Protein AF-A0A512LBM8-F1 (afdb_monomer)

Mean predicted aligned error: 13.2 Å

Secondary structure (DSSP, 8-state):
-------S-S-GGGS---TT----HHHHHHHHHH-HHHHHHTSTTHHHHHHHHIIIIITTT-S---HHHHHHHHHHHHHHHHHHH-TTSS-S-HHHHHHHHTSTTT-S------S-----

Sequence (120 aa):
MLRYQLVDALPAELQTSPPGMSLDYATLDTLRRRHPAWRLLMADSAPLIASFLHRVFIAPNVRMMAQADLAEALEDELFGLRERLGSKAFPKPALDYLNDWAANDKGWLRKFYRQGSDSI

Radius of gyration: 20.45 Å; Cα contacts (8 Å, |Δi|>4): 56; chains: 1; bounding box: 40×30×67 Å

pLDDT: mean 71.7, std 16.51, range [27.94, 93.12]

InterPro domains:
  IPR021804 Protein of unknown function DUF3375 [PF11855] (31-118)

Foldseek 3Di:
DDDDDDDPDDPCVVVDDDPDDDPDPVVVVVCCQPPLVNVLVVDPCNVLLVVLCCVPCVVVVHDDDDPVVSQVSSQVVVVVCCVVVHVPPPVDRSVVVVVVCCDPSNPNDPDDDDPDDPPD

Organism: NCBI:txid171865

Structure (mmCIF, N/CA/C/O backbone):
data_AF-A0A512LBM8-F1
#
_entry.id   AF-A0A512LBM8-F1
#
loop_
_atom_site.group_PDB
_atom_site.id
_atom_site.type_symbol
_atom_site.label_atom_id
_atom_site.label_alt_id
_atom_site.label_comp_id
_atom_site.label_asym_id
_atom_site.label_entity_id
_atom_site.label_seq_id
_atom_site.pdbx_PDB_ins_code
_atom_site.Cartn_x
_atom_site.Cartn_y
_atom_site.Cartn_z
_atom_site.occupancy
_atom_site.B_iso_or_equiv
_atom_site.auth_seq_id
_atom_site.auth_comp_id
_atom_site.auth_asym_id
_atom_site.auth_atom_id
_atom_site.pdbx_PDB_model_num
ATOM 1 N N . MET A 1 1 ? -14.485 -9.107 -39.525 1.00 40.66 1 MET A N 1
ATOM 2 C CA . MET A 1 1 ? -13.191 -9.714 -39.141 1.00 40.66 1 MET A CA 1
ATOM 3 C C . MET A 1 1 ? -12.266 -8.568 -38.757 1.00 40.66 1 MET A C 1
ATOM 5 O O . MET A 1 1 ? -11.936 -7.771 -39.623 1.00 40.66 1 MET A O 1
ATOM 9 N N . LEU A 1 2 ? -11.984 -8.381 -37.466 1.00 27.94 2 LEU A N 1
ATOM 10 C CA . LEU A 1 2 ? -11.219 -7.225 -36.982 1.00 27.94 2 LEU A CA 1
ATOM 11 C C . LEU A 1 2 ? -9.719 -7.461 -37.217 1.00 27.94 2 LEU A C 1
ATOM 13 O O . LEU A 1 2 ? -9.195 -8.497 -36.814 1.00 27.94 2 LEU A O 1
ATOM 17 N N . ARG A 1 3 ? -9.042 -6.516 -37.883 1.00 34.31 3 ARG A N 1
ATOM 18 C CA . ARG A 1 3 ? -7.575 -6.446 -37.979 1.00 34.31 3 ARG A CA 1
ATOM 19 C C . ARG A 1 3 ? -7.109 -5.208 -37.220 1.00 34.31 3 ARG A C 1
ATOM 21 O O . ARG A 1 3 ? -7.643 -4.127 -37.442 1.00 34.31 3 ARG A O 1
ATOM 28 N N . TYR A 1 4 ? -6.126 -5.383 -36.343 1.00 35.16 4 TYR A N 1
ATOM 29 C CA . TYR A 1 4 ? -5.445 -4.292 -35.653 1.00 35.16 4 TYR A CA 1
ATOM 30 C C . TYR A 1 4 ? -4.262 -3.846 -36.516 1.00 35.16 4 TYR A C 1
ATOM 32 O O . TYR A 1 4 ? -3.398 -4.661 -36.831 1.00 35.16 4 TYR A O 1
ATOM 40 N N . GLN A 1 5 ? -4.240 -2.576 -36.917 1.00 44.31 5 GLN A N 1
ATOM 41 C CA . GLN A 1 5 ? -3.096 -1.953 -37.578 1.00 44.31 5 GLN A CA 1
ATOM 42 C C . GLN A 1 5 ? -2.493 -0.946 -36.599 1.00 44.31 5 GLN A C 1
ATOM 44 O O . GLN A 1 5 ? -3.205 -0.086 -36.081 1.00 44.31 5 GLN A O 1
ATOM 49 N N . LEU A 1 6 ? -1.200 -1.100 -36.306 1.00 43.53 6 LEU A N 1
ATOM 50 C CA . LEU A 1 6 ? -0.435 -0.111 -35.556 1.00 43.53 6 LEU A CA 1
ATOM 51 C C . LEU A 1 6 ? -0.446 1.180 -36.387 1.00 43.53 6 LEU A C 1
ATOM 53 O O . LEU A 1 6 ? 0.015 1.172 -37.525 1.00 43.53 6 LEU A O 1
ATO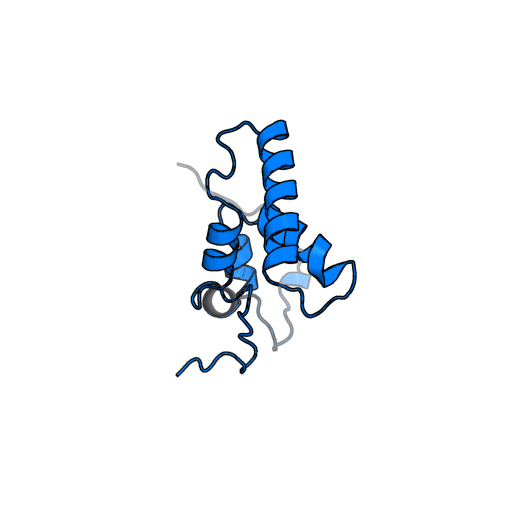M 57 N N . VAL A 1 7 ? -1.048 2.246 -35.866 1.00 45.91 7 VAL A N 1
ATOM 58 C CA . VAL A 1 7 ? -1.070 3.545 -36.547 1.00 45.91 7 VAL A CA 1
ATOM 59 C C . VAL A 1 7 ? 0.315 4.163 -36.374 1.00 45.91 7 VAL A C 1
ATOM 61 O O . VAL A 1 7 ? 0.809 4.206 -35.248 1.00 45.91 7 VAL A O 1
ATOM 64 N N . ASP A 1 8 ? 0.939 4.565 -37.481 1.00 53.72 8 ASP A N 1
ATOM 65 C CA . ASP A 1 8 ? 2.313 5.069 -37.619 1.00 53.72 8 ASP A CA 1
ATOM 66 C C . ASP A 1 8 ? 2.664 6.216 -36.651 1.00 53.72 8 ASP A C 1
ATOM 68 O O . ASP A 1 8 ? 2.694 7.390 -37.013 1.00 53.72 8 ASP A O 1
ATOM 72 N N . ALA A 1 9 ? 2.942 5.874 -35.396 1.00 51.97 9 ALA A N 1
ATOM 73 C CA . ALA A 1 9 ? 3.346 6.810 -34.352 1.00 51.97 9 ALA A CA 1
ATOM 74 C C . ALA A 1 9 ? 4.561 6.306 -33.560 1.00 51.97 9 ALA A C 1
ATOM 76 O O . ALA A 1 9 ? 4.753 6.695 -32.409 1.00 51.97 9 ALA A O 1
ATOM 77 N N . LEU A 1 10 ? 5.396 5.448 -34.158 1.00 45.50 10 LEU A N 1
ATOM 78 C CA . LEU A 1 10 ? 6.758 5.258 -33.666 1.00 45.50 10 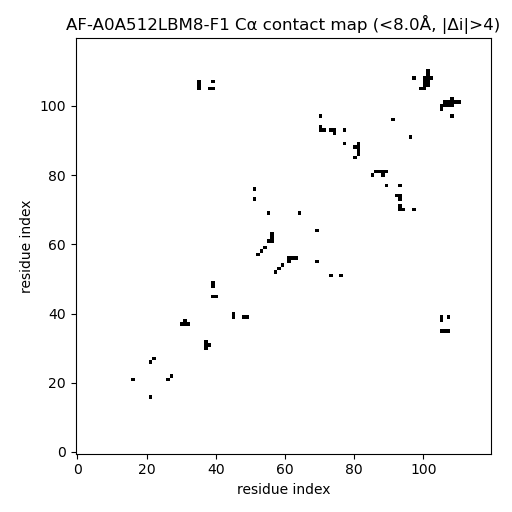LEU A CA 1
ATOM 79 C C . LEU A 1 10 ? 7.739 5.937 -34.630 1.00 45.50 10 LEU A C 1
ATOM 81 O O . LEU A 1 10 ? 7.861 5.490 -35.771 1.00 45.50 10 LEU A O 1
ATOM 85 N N . PRO A 1 11 ? 8.439 7.004 -34.204 1.00 51.66 11 PRO A N 1
ATOM 86 C CA . PRO A 1 11 ? 9.488 7.610 -35.013 1.00 51.66 11 PRO A CA 1
ATOM 87 C C . PRO A 1 11 ? 10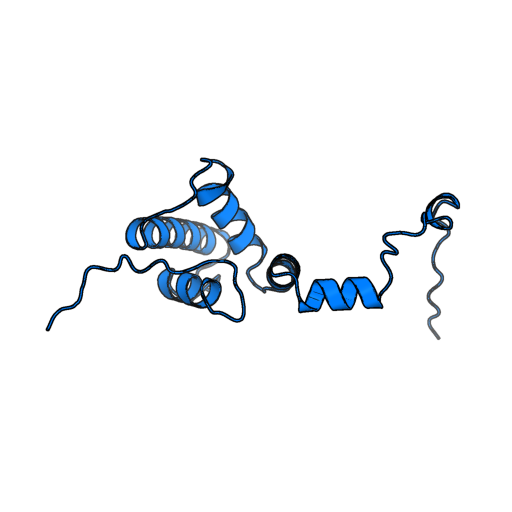.613 6.589 -35.270 1.00 51.66 11 PRO A C 1
ATOM 89 O O . PRO A 1 11 ? 10.906 5.750 -34.415 1.00 51.66 11 PRO A O 1
ATOM 92 N N . ALA A 1 12 ? 11.249 6.650 -36.446 1.00 54.91 12 ALA A N 1
ATOM 93 C CA . ALA A 1 12 ? 12.294 5.708 -36.896 1.00 54.91 12 ALA A CA 1
ATOM 94 C C . ALA A 1 12 ? 13.508 5.609 -35.943 1.00 54.91 12 ALA A C 1
ATOM 96 O O . ALA A 1 12 ? 14.291 4.667 -35.979 1.00 54.91 12 ALA A O 1
ATOM 97 N N . GLU A 1 13 ? 13.635 6.561 -35.034 1.00 51.53 13 GLU A N 1
ATOM 98 C CA . GLU A 1 13 ? 14.634 6.634 -33.971 1.00 51.53 13 GLU A CA 1
ATOM 99 C C . GLU A 1 13 ? 14.373 5.652 -32.811 1.00 51.53 13 GLU A C 1
ATOM 101 O O . GLU A 1 13 ? 15.280 5.361 -32.036 1.00 51.53 13 GLU A O 1
ATOM 106 N N . LEU A 1 14 ? 13.191 5.024 -32.754 1.00 49.28 14 LEU A N 1
ATOM 107 C CA . LEU A 1 14 ? 12.925 3.857 -31.902 1.00 49.28 14 LEU A CA 1
ATOM 108 C C . LEU A 1 14 ? 13.253 2.511 -32.584 1.00 49.28 14 LEU A C 1
ATOM 110 O O . LEU A 1 14 ? 13.133 1.465 -31.947 1.00 49.28 14 LEU A O 1
ATOM 114 N N . GLN A 1 15 ? 13.683 2.506 -33.854 1.00 54.91 15 GLN A N 1
ATOM 115 C CA . GLN A 1 15 ? 14.145 1.297 -34.561 1.00 54.91 15 GLN A CA 1
ATOM 116 C C . GLN A 1 15 ? 15.635 1.003 -34.348 1.00 54.91 15 GLN A C 1
ATOM 118 O O . GLN A 1 15 ? 16.062 -0.139 -34.513 1.00 54.91 15 GLN A O 1
ATOM 123 N N . THR A 1 16 ? 16.428 1.988 -33.923 1.00 56.19 16 THR A N 1
ATOM 124 C CA . THR A 1 16 ? 17.858 1.817 -33.641 1.00 56.19 16 THR A CA 1
ATOM 125 C C . THR A 1 16 ? 18.115 1.896 -32.143 1.00 56.19 16 THR A C 1
ATOM 127 O O . THR A 1 16 ? 18.546 2.920 -31.617 1.00 56.19 16 THR A O 1
ATOM 130 N N . SER A 1 17 ? 17.848 0.801 -31.435 1.00 50.91 17 SER A N 1
ATOM 131 C CA . SER A 1 17 ? 18.311 0.662 -30.054 1.00 50.91 17 SER A CA 1
ATOM 132 C C . SER A 1 17 ? 19.823 0.382 -30.054 1.00 50.91 17 SER A C 1
ATOM 134 O O . SER A 1 17 ? 20.257 -0.525 -30.769 1.00 50.91 17 SER A O 1
ATOM 136 N N . PRO A 1 18 ? 20.649 1.100 -29.269 1.00 55.34 18 PRO A N 1
ATOM 137 C CA . PRO A 1 18 ? 22.045 0.720 -29.065 1.00 55.34 18 PRO A CA 1
ATOM 138 C C . PRO A 1 18 ? 22.118 -0.696 -28.456 1.00 55.34 18 PRO A C 1
ATOM 140 O O . PRO A 1 18 ? 21.230 -1.068 -27.676 1.00 55.34 18 PRO A O 1
ATOM 143 N N . PRO A 1 19 ? 23.144 -1.507 -28.785 1.00 55.75 19 PRO A N 1
ATOM 144 C CA . PRO A 1 19 ? 23.284 -2.846 -28.227 1.00 55.75 19 PRO A CA 1
ATOM 145 C C . PRO A 1 19 ? 23.605 -2.723 -26.733 1.00 55.75 19 PRO A C 1
ATOM 147 O O . PRO A 1 19 ? 24.727 -2.401 -26.352 1.00 55.75 19 PRO A O 1
ATOM 150 N N . GLY A 1 20 ? 22.602 -2.932 -25.877 1.00 56.91 20 GLY A N 1
ATOM 151 C CA . GLY A 1 20 ? 22.806 -2.882 -24.428 1.00 56.91 20 GLY A CA 1
ATOM 152 C C . GLY A 1 20 ? 21.559 -2.956 -23.548 1.00 56.91 20 GLY A C 1
ATOM 153 O O . GLY A 1 20 ? 21.650 -3.497 -22.455 1.00 56.91 20 GLY A O 1
ATOM 154 N N . MET A 1 21 ? 20.391 -2.492 -24.001 1.00 54.75 21 MET A N 1
ATOM 155 C CA . MET A 1 21 ? 19.102 -2.753 -23.336 1.00 54.75 21 MET A CA 1
ATOM 156 C C . MET A 1 21 ? 17.981 -2.704 -24.373 1.00 54.75 21 MET A C 1
ATOM 158 O O . MET A 1 21 ? 17.305 -1.689 -24.523 1.00 54.75 21 MET A O 1
ATOM 162 N N . SER A 1 22 ? 17.776 -3.795 -25.110 1.00 58.38 22 SER A N 1
ATOM 163 C CA . SER A 1 22 ? 16.513 -3.970 -25.818 1.00 58.38 22 SER A CA 1
ATOM 164 C C . SER A 1 22 ? 15.413 -4.113 -24.766 1.00 58.38 22 SER A C 1
ATOM 166 O O . SER A 1 22 ? 15.437 -5.028 -23.944 1.00 58.38 22 SER A O 1
ATOM 168 N N . LEU A 1 23 ? 14.418 -3.223 -24.792 1.00 59.53 23 LEU A N 1
ATOM 169 C CA . LEU A 1 23 ? 13.143 -3.388 -24.081 1.00 59.53 23 LEU A CA 1
ATOM 170 C C . LEU A 1 23 ? 12.315 -4.521 -24.734 1.00 59.53 23 LEU A C 1
ATOM 172 O O . LEU A 1 23 ? 11.124 -4.381 -25.003 1.00 59.53 23 LEU A O 1
ATOM 176 N N . ASP A 1 24 ? 12.964 -5.633 -25.080 1.00 71.62 24 ASP A N 1
ATOM 177 C CA . ASP A 1 24 ? 12.320 -6.774 -25.702 1.00 71.62 24 ASP A CA 1
ATOM 178 C C . ASP A 1 24 ? 11.448 -7.519 -24.687 1.00 71.62 24 ASP A C 1
ATOM 180 O O . ASP A 1 24 ? 11.624 -7.437 -23.467 1.00 71.62 24 ASP A O 1
ATOM 184 N N . TYR A 1 25 ? 10.464 -8.251 -25.205 1.00 69.56 25 TYR A N 1
ATOM 185 C CA . TYR A 1 25 ? 9.505 -8.977 -24.380 1.00 69.56 25 TYR A CA 1
ATOM 186 C C . TYR A 1 25 ? 10.189 -9.936 -23.394 1.00 69.56 25 TYR A C 1
ATOM 188 O O . TYR A 1 25 ? 9.728 -10.079 -22.266 1.00 69.56 25 TYR A O 1
ATOM 196 N N . ALA A 1 26 ? 11.297 -10.571 -23.785 1.00 73.06 26 ALA A N 1
ATOM 197 C CA . ALA A 1 26 ? 12.014 -11.519 -22.935 1.00 73.06 26 ALA A CA 1
ATOM 198 C C . ALA A 1 26 ? 12.703 -10.826 -21.745 1.00 73.06 26 ALA A C 1
ATOM 200 O O . ALA A 1 26 ? 12.650 -11.317 -20.613 1.00 73.06 26 ALA A O 1
ATOM 201 N N . THR A 1 27 ? 13.295 -9.659 -21.978 1.00 69.81 27 THR A N 1
ATOM 202 C CA . THR A 1 27 ? 13.918 -8.805 -20.965 1.00 69.81 27 THR A CA 1
ATOM 203 C C . THR A 1 27 ? 12.856 -8.228 -20.040 1.00 69.81 27 THR A C 1
ATOM 205 O O . THR A 1 27 ? 13.005 -8.296 -18.820 1.00 69.81 27 THR A O 1
ATOM 208 N N . LEU A 1 28 ? 11.735 -7.755 -20.589 1.00 69.00 28 LEU A N 1
ATOM 209 C CA . LEU A 1 28 ? 10.600 -7.268 -19.807 1.00 69.00 28 LEU A CA 1
ATOM 210 C C . LEU A 1 28 ? 9.923 -8.380 -18.996 1.00 69.00 28 LEU A C 1
ATOM 212 O O . LEU A 1 28 ? 9.593 -8.151 -17.838 1.00 69.00 28 LEU A O 1
ATOM 216 N N . ASP A 1 29 ? 9.763 -9.596 -19.527 1.00 71.81 29 ASP A N 1
ATOM 217 C CA . ASP A 1 29 ? 9.222 -10.730 -18.763 1.00 71.81 29 ASP A CA 1
ATOM 218 C C . ASP A 1 29 ? 10.206 -11.185 -17.674 1.00 71.81 29 ASP A C 1
ATOM 220 O O . ASP A 1 29 ? 9.800 -11.535 -16.564 1.00 71.81 29 ASP A O 1
ATOM 224 N N . THR A 1 30 ? 11.513 -11.086 -17.924 1.00 69.81 30 THR A N 1
ATOM 225 C CA . THR A 1 30 ? 12.542 -11.338 -16.906 1.00 69.81 30 THR A CA 1
ATOM 226 C C . THR A 1 30 ? 12.514 -10.276 -15.802 1.00 69.81 30 THR A C 1
ATOM 228 O O . THR A 1 30 ? 12.550 -10.622 -14.617 1.00 69.81 30 THR A O 1
ATOM 231 N N . LEU A 1 31 ? 12.388 -8.991 -16.154 1.00 66.62 31 LEU A N 1
ATOM 232 C CA . LEU A 1 31 ? 12.218 -7.890 -15.201 1.00 66.62 31 LEU A CA 1
ATOM 233 C C . LEU A 1 31 ? 10.901 -8.025 -14.435 1.00 66.62 31 LEU A C 1
ATOM 235 O O . LEU A 1 31 ? 10.898 -7.889 -13.217 1.00 66.62 31 LEU A O 1
ATOM 239 N N . ARG A 1 32 ? 9.806 -8.405 -15.094 1.00 64.50 32 ARG A N 1
ATOM 240 C CA . ARG A 1 32 ? 8.518 -8.694 -14.451 1.00 64.50 32 ARG A CA 1
ATOM 241 C C . ARG A 1 32 ? 8.641 -9.786 -13.396 1.00 64.50 32 ARG A C 1
ATOM 243 O O . ARG A 1 32 ? 8.096 -9.652 -12.303 1.00 64.50 32 ARG A O 1
ATOM 250 N N . ARG A 1 33 ? 9.363 -10.866 -13.708 1.00 65.06 33 ARG A N 1
ATOM 251 C CA . ARG A 1 33 ? 9.568 -11.997 -12.788 1.00 65.06 33 ARG A CA 1
ATOM 252 C C . ARG A 1 33 ? 10.474 -11.634 -11.614 1.00 65.06 33 ARG A C 1
ATOM 254 O O . ARG A 1 33 ? 10.264 -12.131 -10.511 1.00 65.06 33 ARG A O 1
ATOM 261 N N . ARG A 1 34 ? 11.479 -10.781 -11.826 1.00 64.75 34 ARG A N 1
ATOM 262 C CA . ARG A 1 34 ? 12.528 -10.516 -10.826 1.00 64.75 34 ARG A CA 1
ATOM 263 C C . ARG A 1 34 ? 12.292 -9.238 -10.022 1.00 64.75 34 ARG A C 1
ATOM 265 O O . ARG A 1 34 ? 12.637 -9.207 -8.844 1.00 64.75 34 ARG A O 1
ATOM 272 N N . HIS A 1 35 ? 11.660 -8.214 -10.592 1.00 67.50 35 HIS A N 1
ATOM 273 C CA . HIS A 1 35 ? 11.595 -6.880 -9.999 1.00 67.50 35 HIS A CA 1
ATOM 274 C C . HIS A 1 35 ? 10.333 -6.674 -9.137 1.00 67.50 35 HIS A C 1
ATOM 276 O O . HIS A 1 35 ? 9.211 -6.766 -9.644 1.00 67.50 35 HIS A O 1
ATOM 282 N N . PRO A 1 36 ? 10.471 -6.334 -7.842 1.00 65.12 36 PRO A N 1
ATOM 283 C CA . PRO A 1 36 ? 9.327 -6.121 -6.950 1.00 65.12 36 PRO A CA 1
ATOM 284 C C . PRO A 1 36 ? 8.454 -4.926 -7.373 1.00 65.12 36 PRO A C 1
ATOM 286 O O . PRO A 1 36 ? 7.253 -4.928 -7.118 1.00 65.12 36 PRO A O 1
ATOM 289 N N . ALA A 1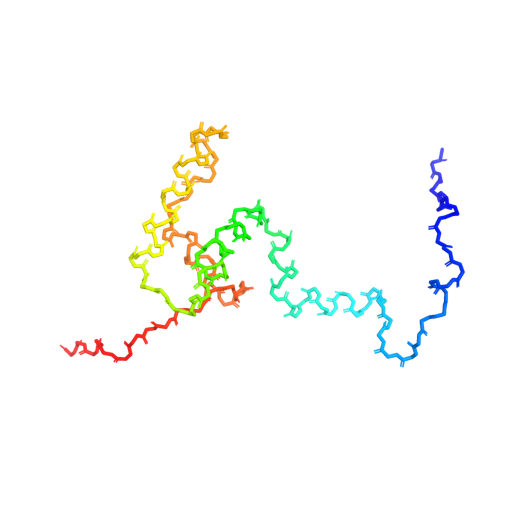 37 ? 9.023 -3.953 -8.095 1.00 66.62 37 ALA A N 1
ATOM 290 C CA . ALA A 1 37 ? 8.290 -2.812 -8.654 1.00 66.62 37 ALA A CA 1
ATOM 291 C C . ALA A 1 37 ? 7.234 -3.219 -9.701 1.00 66.62 37 ALA A C 1
ATOM 293 O O . ALA A 1 37 ? 6.163 -2.630 -9.760 1.00 66.62 37 ALA A O 1
ATOM 294 N N . TRP A 1 38 ? 7.488 -4.259 -10.501 1.00 69.38 38 TRP A N 1
ATOM 295 C CA . TRP A 1 38 ? 6.496 -4.752 -11.465 1.00 69.38 38 TRP A CA 1
ATOM 296 C C . TRP A 1 38 ? 5.398 -5.561 -10.774 1.00 69.38 38 TRP A C 1
ATOM 298 O O . TRP A 1 38 ? 4.232 -5.474 -11.149 1.00 69.38 38 TRP A O 1
ATOM 308 N N . ARG A 1 39 ? 5.749 -6.292 -9.709 1.00 69.12 39 ARG A N 1
ATOM 309 C CA . ARG A 1 39 ? 4.760 -6.922 -8.823 1.00 69.12 39 ARG A CA 1
ATOM 310 C C . ARG A 1 39 ? 3.867 -5.880 -8.146 1.00 69.12 39 ARG A C 1
ATOM 312 O O . ARG A 1 39 ? 2.685 -6.150 -7.976 1.00 69.12 39 ARG A O 1
ATOM 319 N N . LEU A 1 40 ? 4.413 -4.711 -7.795 1.00 71.88 40 LEU A N 1
ATOM 320 C CA . LEU A 1 40 ? 3.655 -3.597 -7.220 1.00 71.88 40 LEU A CA 1
ATOM 321 C C . LEU A 1 40 ? 2.608 -3.073 -8.204 1.00 71.88 40 LEU A C 1
ATOM 323 O O . LEU A 1 40 ? 1.456 -2.927 -7.826 1.00 71.88 40 LEU A O 1
ATOM 327 N N . LEU A 1 41 ? 2.990 -2.854 -9.465 1.00 70.31 41 LEU A N 1
ATOM 328 C CA . LEU A 1 41 ? 2.077 -2.373 -10.510 1.00 70.31 41 LEU A CA 1
ATOM 329 C C . LEU A 1 41 ? 0.932 -3.349 -10.819 1.00 70.31 41 LEU A C 1
ATOM 331 O O . LEU A 1 41 ? -0.125 -2.922 -11.266 1.00 70.31 41 LEU A O 1
ATOM 335 N N . MET A 1 42 ? 1.134 -4.644 -10.571 1.00 69.62 42 MET A N 1
ATOM 336 C CA . MET A 1 42 ? 0.121 -5.690 -10.760 1.00 69.62 42 MET A CA 1
ATOM 337 C C . MET A 1 42 ? -0.770 -5.915 -9.529 1.00 69.62 42 MET A C 1
ATOM 339 O O . MET A 1 42 ? -1.655 -6.764 -9.577 1.00 69.62 42 MET A O 1
ATOM 343 N N . ALA A 1 43 ? -0.519 -5.233 -8.409 1.00 71.75 43 ALA A N 1
ATOM 344 C CA . ALA A 1 43 ? -1.331 -5.388 -7.209 1.00 71.75 43 ALA A CA 1
ATOM 345 C C . ALA A 1 43 ? -2.662 -4.639 -7.359 1.00 71.75 43 ALA A C 1
ATOM 347 O O . ALA A 1 43 ? -2.673 -3.472 -7.744 1.00 71.75 43 ALA A O 1
ATOM 348 N N . ASP A 1 44 ? -3.775 -5.257 -6.960 1.00 69.69 44 ASP A N 1
ATOM 349 C CA . ASP A 1 44 ? -5.098 -4.606 -6.991 1.00 69.69 44 ASP A CA 1
ATOM 350 C C . ASP A 1 44 ? -5.136 -3.308 -6.159 1.00 69.69 44 ASP A C 1
ATOM 352 O O . ASP A 1 44 ? -5.904 -2.389 -6.431 1.00 69.69 44 ASP A O 1
ATOM 356 N N . SER A 1 45 ? -4.262 -3.207 -5.153 1.00 77.25 45 SER A N 1
ATOM 357 C CA . SER A 1 45 ? -4.078 -2.037 -4.294 1.00 77.25 45 SER A CA 1
ATOM 358 C C . SER A 1 45 ? -2.838 -1.199 -4.638 1.00 77.25 45 SER A C 1
ATOM 360 O O . SER A 1 45 ? -2.382 -0.420 -3.801 1.00 77.25 45 SER A O 1
ATOM 362 N N . ALA A 1 46 ? -2.296 -1.306 -5.859 1.00 77.88 46 ALA A N 1
ATOM 363 C CA . ALA A 1 46 ? -1.088 -0.586 -6.284 1.00 77.88 46 ALA A CA 1
ATOM 364 C C . ALA A 1 46 ? -1.108 0.926 -5.979 1.00 77.88 46 ALA A C 1
ATOM 366 O O . ALA A 1 46 ? -0.108 1.417 -5.446 1.00 77.88 46 ALA A O 1
ATOM 367 N N . PRO A 1 47 ? -2.208 1.674 -6.232 1.00 82.50 47 PRO A N 1
ATOM 368 C CA . PRO A 1 47 ? -2.244 3.107 -5.950 1.00 82.50 47 PRO A CA 1
ATOM 369 C C . PRO A 1 47 ? -2.105 3.418 -4.457 1.00 82.50 47 PRO A C 1
ATOM 371 O O . PRO A 1 47 ? -1.355 4.322 -4.107 1.00 82.50 47 PRO A O 1
ATOM 374 N N . LEU A 1 48 ? -2.767 2.635 -3.593 1.00 85.94 48 LEU A N 1
ATOM 375 C CA . LEU A 1 48 ? -2.672 2.759 -2.134 1.00 85.94 48 LEU A CA 1
ATOM 376 C C . LEU A 1 48 ? -1.243 2.484 -1.661 1.00 85.94 48 LEU A C 1
ATOM 378 O O . LEU A 1 48 ? -0.683 3.262 -0.896 1.00 85.94 48 LEU A O 1
ATOM 382 N N . ILE A 1 49 ? -0.643 1.383 -2.121 1.00 85.62 49 ILE A N 1
ATOM 383 C CA . ILE A 1 49 ? 0.698 0.991 -1.677 1.00 85.62 49 ILE A CA 1
ATOM 384 C C . ILE A 1 49 ? 1.718 2.055 -2.099 1.00 85.62 49 ILE A C 1
ATOM 386 O O . ILE A 1 49 ? 2.540 2.486 -1.292 1.00 85.62 49 ILE A O 1
ATOM 390 N N . ALA A 1 50 ? 1.653 2.510 -3.353 1.00 84.75 50 ALA A N 1
ATOM 391 C CA . ALA A 1 50 ? 2.578 3.505 -3.880 1.00 84.75 50 ALA A CA 1
ATOM 392 C C . ALA A 1 50 ? 2.440 4.861 -3.170 1.00 84.75 50 ALA A C 1
ATOM 394 O O . ALA A 1 50 ? 3.451 5.427 -2.747 1.00 84.75 50 ALA A O 1
ATOM 395 N N . SER A 1 51 ? 1.213 5.373 -3.001 1.00 86.31 51 SER A N 1
ATOM 396 C CA . SER A 1 51 ? 0.986 6.663 -2.338 1.00 86.31 51 SER A CA 1
ATOM 397 C C . SER A 1 51 ? 1.408 6.625 -0.871 1.00 86.31 51 SER A C 1
ATOM 399 O O . SER A 1 51 ? 2.082 7.542 -0.397 1.00 86.31 51 SER A O 1
ATOM 401 N N . PHE A 1 52 ? 1.076 5.541 -0.169 1.00 89.56 52 PHE A N 1
ATOM 402 C CA . PHE A 1 52 ? 1.391 5.374 1.241 1.00 89.56 52 PHE A CA 1
ATOM 403 C C . PHE A 1 52 ? 2.900 5.249 1.486 1.00 89.56 52 PHE A C 1
ATOM 405 O O . PHE A 1 52 ? 3.457 6.011 2.278 1.00 89.56 52 PHE A O 1
ATOM 412 N N . LEU A 1 53 ? 3.595 4.355 0.769 1.00 86.38 53 LEU A N 1
ATOM 413 C CA . LEU A 1 53 ? 5.045 4.185 0.929 1.00 86.38 53 LEU A CA 1
ATOM 414 C C . LEU A 1 53 ? 5.813 5.457 0.554 1.00 86.38 53 LEU A C 1
ATOM 416 O O . LEU A 1 53 ? 6.793 5.803 1.219 1.00 86.38 53 LEU A O 1
ATOM 420 N N . HIS A 1 54 ? 5.353 6.185 -0.467 1.00 86.25 54 HIS A N 1
ATOM 421 C CA . HIS A 1 54 ? 5.939 7.473 -0.812 1.00 86.25 54 HIS A CA 1
ATOM 422 C C . HIS A 1 54 ? 5.789 8.484 0.331 1.00 86.25 54 HIS A C 1
ATOM 424 O O . HIS A 1 54 ? 6.777 9.097 0.729 1.00 86.25 54 HIS A O 1
ATOM 430 N N . ARG A 1 55 ? 4.583 8.635 0.894 1.00 88.94 55 ARG A N 1
ATOM 431 C CA . ARG A 1 55 ? 4.319 9.574 1.996 1.00 88.94 55 ARG A CA 1
ATOM 432 C C . ARG A 1 55 ? 5.122 9.244 3.254 1.00 88.94 55 ARG A C 1
ATOM 434 O O . ARG A 1 55 ? 5.579 10.159 3.926 1.00 88.94 55 ARG A O 1
ATOM 441 N N . VAL A 1 56 ? 5.265 7.962 3.580 1.00 87.31 56 VAL A N 1
ATOM 442 C CA . VAL A 1 56 ? 5.809 7.524 4.872 1.00 87.31 56 VAL A CA 1
ATOM 443 C C . VAL A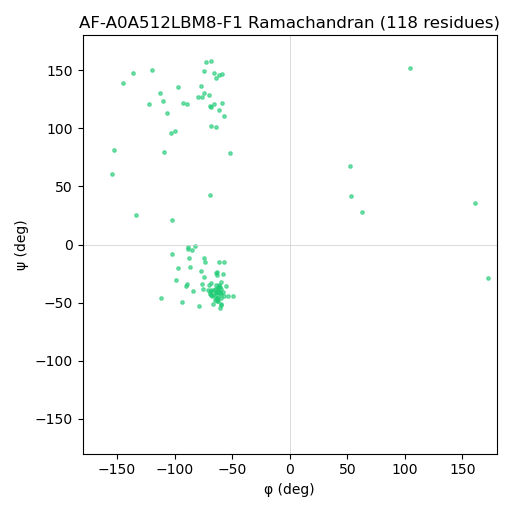 1 56 ? 7.330 7.357 4.862 1.00 87.31 56 VAL A C 1
ATOM 445 O O . VAL A 1 56 ? 7.978 7.665 5.859 1.00 87.31 56 VAL A O 1
ATOM 448 N N . PHE A 1 57 ? 7.921 6.903 3.753 1.00 82.56 57 PHE A N 1
ATOM 449 C CA . PHE A 1 57 ? 9.364 6.640 3.677 1.00 82.56 57 PHE A CA 1
ATOM 450 C C . PHE A 1 57 ? 10.098 7.612 2.751 1.00 82.56 57 PHE A C 1
ATOM 452 O O . PHE A 1 57 ? 11.147 8.135 3.119 1.00 82.56 57 PHE A O 1
ATOM 459 N N . ILE A 1 58 ? 9.563 7.871 1.554 1.00 85.00 58 ILE A N 1
ATOM 460 C CA . ILE A 1 58 ? 10.295 8.598 0.503 1.00 85.00 58 ILE A CA 1
ATOM 461 C C . ILE A 1 58 ? 10.278 10.108 0.755 1.00 85.00 58 ILE A C 1
ATOM 463 O O . ILE A 1 58 ? 11.338 10.724 0.820 1.00 85.00 58 ILE A O 1
ATOM 467 N N . ALA A 1 59 ? 9.097 10.698 0.940 1.00 87.19 59 ALA A N 1
ATOM 468 C CA . ALA A 1 59 ? 8.934 12.131 1.168 1.00 87.19 59 ALA A CA 1
ATOM 469 C C . ALA A 1 59 ? 9.669 12.635 2.430 1.00 87.19 59 ALA A C 1
ATOM 471 O O . ALA A 1 59 ? 10.390 13.626 2.322 1.00 87.19 59 ALA A O 1
ATOM 472 N N . PRO A 1 60 ? 9.575 11.967 3.600 1.00 83.12 60 PRO A N 1
ATOM 473 C CA . PRO A 1 60 ? 10.349 12.350 4.781 1.00 83.12 60 PRO A CA 1
ATOM 474 C C 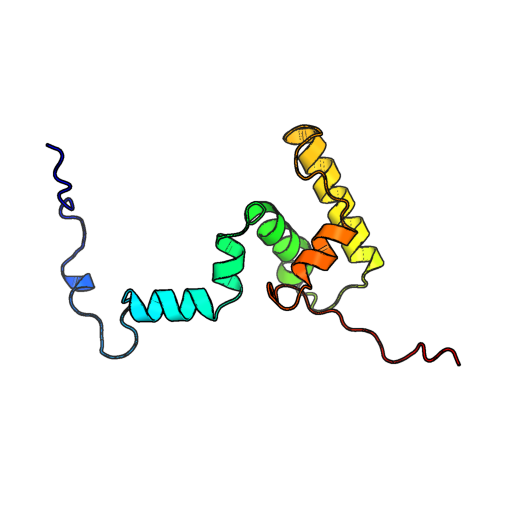. PRO A 1 60 ? 11.786 11.797 4.772 1.00 83.12 60 PRO A C 1
ATOM 476 O O . PRO A 1 60 ? 12.542 12.068 5.700 1.00 83.12 60 PRO A O 1
ATOM 479 N N . ASN A 1 61 ? 12.178 11.028 3.746 1.00 87.69 61 ASN A N 1
ATOM 480 C CA . ASN A 1 61 ? 13.490 10.382 3.616 1.00 87.69 61 ASN A CA 1
ATOM 481 C C . ASN A 1 61 ? 13.881 9.519 4.836 1.00 87.69 61 ASN A C 1
ATOM 483 O O . ASN A 1 61 ? 15.021 9.524 5.309 1.00 87.69 61 ASN A O 1
ATOM 487 N N . VAL A 1 62 ? 12.918 8.762 5.358 1.00 83.44 62 VAL A N 1
ATOM 488 C CA . VAL A 1 62 ? 13.101 7.855 6.494 1.00 83.44 62 VAL A CA 1
ATOM 489 C C . VAL A 1 62 ? 13.330 6.443 5.964 1.00 83.44 62 VAL A C 1
ATOM 491 O O . VAL A 1 62 ? 12.644 5.985 5.057 1.00 83.44 62 VAL A O 1
ATOM 494 N N . ARG A 1 63 ? 14.306 5.725 6.532 1.00 77.38 63 ARG A N 1
ATOM 495 C CA . ARG A 1 63 ? 14.640 4.350 6.107 1.00 77.38 63 ARG A CA 1
ATOM 496 C C . ARG A 1 63 ? 13.998 3.262 6.965 1.00 77.38 63 ARG A C 1
ATOM 498 O O . ARG A 1 63 ? 13.934 2.116 6.535 1.00 77.38 63 ARG A O 1
ATOM 505 N N . MET A 1 64 ? 13.580 3.598 8.183 1.00 77.81 64 MET A N 1
ATOM 506 C CA . MET A 1 64 ? 13.035 2.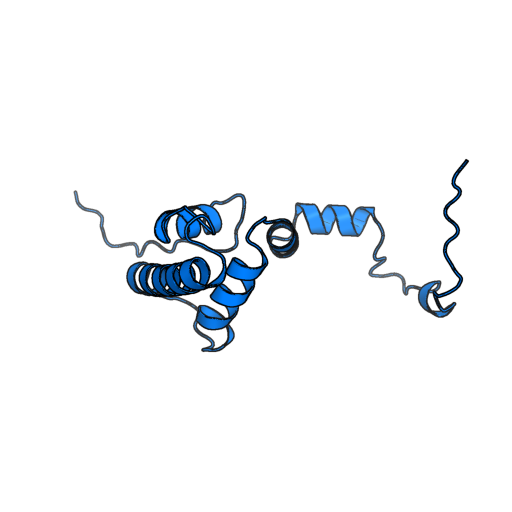660 9.164 1.00 77.81 64 MET A CA 1
ATOM 507 C C . MET A 1 64 ? 11.944 3.346 9.980 1.00 77.81 64 MET A C 1
ATOM 509 O O . MET A 1 64 ? 12.119 4.487 10.393 1.00 77.81 64 MET A O 1
ATOM 513 N N . MET A 1 65 ? 10.855 2.632 10.244 1.00 79.81 65 MET A N 1
ATOM 514 C CA . MET A 1 65 ? 9.736 3.090 11.065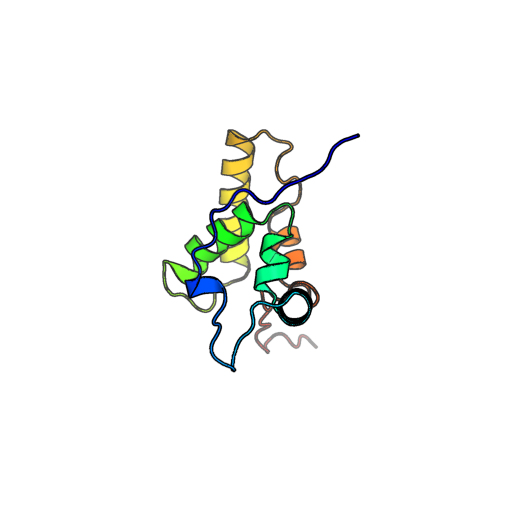 1.00 79.81 65 MET A CA 1
ATOM 515 C C . MET A 1 65 ? 9.313 1.958 12.000 1.00 79.81 65 MET A C 1
ATOM 517 O O . MET A 1 65 ? 9.448 0.785 11.635 1.00 79.81 65 MET A O 1
ATOM 521 N N . ALA A 1 66 ? 8.841 2.285 13.205 1.00 82.19 66 ALA A N 1
ATOM 522 C CA . ALA A 1 66 ? 8.303 1.270 14.099 1.00 82.19 66 ALA A CA 1
ATOM 523 C C . ALA A 1 66 ? 7.022 0.671 13.502 1.00 82.19 66 ALA A C 1
ATOM 525 O O . ALA A 1 66 ? 6.260 1.350 12.817 1.00 82.19 66 ALA A O 1
ATOM 526 N N . GLN A 1 67 ? 6.777 -0.616 13.761 1.00 81.56 67 GLN A N 1
ATOM 527 C CA . GLN A 1 67 ? 5.585 -1.287 13.241 1.00 81.56 67 GLN A CA 1
ATOM 528 C C . GLN A 1 67 ? 4.295 -0.622 13.737 1.00 81.56 67 GLN A C 1
ATOM 530 O O . GLN A 1 67 ? 3.350 -0.530 12.963 1.00 81.56 67 GLN A O 1
ATOM 535 N N . ALA A 1 68 ? 4.267 -0.178 14.998 1.00 80.81 68 ALA A N 1
ATOM 536 C CA . ALA A 1 68 ? 3.111 0.494 15.585 1.00 80.81 68 ALA A CA 1
ATOM 537 C C . ALA A 1 68 ? 2.783 1.786 14.823 1.00 80.81 68 ALA A C 1
ATOM 539 O O . ALA A 1 68 ? 1.695 1.886 14.267 1.00 80.81 68 ALA A O 1
ATOM 540 N N . ASP A 1 69 ? 3.763 2.683 14.680 1.00 84.06 69 ASP A N 1
ATOM 541 C CA . ASP A 1 69 ? 3.614 3.948 13.947 1.00 84.06 69 ASP A CA 1
ATOM 542 C C . ASP A 1 69 ? 3.197 3.720 12.482 1.00 84.06 69 ASP A C 1
ATOM 544 O O . ASP A 1 69 ? 2.342 4.420 11.942 1.00 84.06 69 ASP A O 1
ATOM 548 N N . LEU A 1 70 ? 3.780 2.708 11.824 1.00 85.44 70 LEU A N 1
ATOM 549 C CA . LEU A 1 70 ? 3.449 2.375 10.438 1.00 85.44 70 LEU A CA 1
ATOM 550 C C . LEU A 1 70 ? 2.022 1.825 10.301 1.00 85.44 70 LEU A C 1
ATOM 552 O O . LEU A 1 70 ? 1.345 2.116 9.315 1.00 85.44 70 LEU A O 1
ATOM 556 N N . ALA A 1 71 ? 1.580 1.008 11.259 1.00 87.56 71 ALA A N 1
ATOM 557 C CA . ALA A 1 71 ? 0.237 0.440 11.276 1.00 87.56 71 ALA A CA 1
ATOM 558 C C . ALA A 1 71 ? -0.819 1.512 11.553 1.00 87.56 71 ALA A C 1
ATOM 560 O O . ALA A 1 71 ? -1.829 1.540 10.857 1.00 87.56 71 ALA A O 1
ATOM 561 N N . GLU A 1 72 ? -0.559 2.411 12.501 1.00 90.00 72 GLU A N 1
ATOM 562 C CA . GLU A 1 72 ? -1.419 3.557 12.806 1.00 90.00 72 GLU A CA 1
ATOM 563 C C . GLU A 1 72 ? -1.578 4.464 11.580 1.00 90.00 72 GLU A C 1
ATOM 565 O O . GLU A 1 72 ? -2.692 4.678 11.105 1.00 90.00 72 GLU A O 1
ATOM 570 N N . ALA A 1 73 ? -0.464 4.878 10.965 1.00 90.00 73 ALA A N 1
ATOM 571 C CA . ALA A 1 73 ? -0.495 5.730 9.779 1.00 90.00 73 ALA A CA 1
ATOM 572 C C . ALA A 1 73 ? -1.237 5.092 8.590 1.00 90.00 73 ALA A C 1
ATOM 574 O O . ALA A 1 73 ? -1.807 5.809 7.760 1.00 90.00 73 ALA A O 1
ATOM 575 N N . LEU A 1 74 ? -1.179 3.760 8.456 1.00 91.81 74 LEU A N 1
ATOM 576 C CA . LEU A 1 74 ? -1.907 3.037 7.415 1.00 91.81 74 LEU A CA 1
ATOM 577 C C . LEU A 1 74 ? -3.397 2.928 7.742 1.00 91.81 74 LEU A C 1
ATOM 579 O O . LEU A 1 74 ? -4.211 3.046 6.830 1.00 91.81 74 LEU A O 1
ATOM 583 N N . GLU A 1 75 ? -3.765 2.716 9.003 1.00 92.88 75 GLU A N 1
ATOM 584 C CA . GLU A 1 75 ? -5.171 2.655 9.406 1.00 92.88 75 GLU A CA 1
ATOM 585 C C . GLU A 1 75 ? -5.866 4.002 9.167 1.00 92.88 75 GLU A C 1
ATOM 587 O O . GLU A 1 75 ? -6.954 4.019 8.594 1.00 92.88 75 GLU A O 1
ATOM 592 N N . ASP A 1 76 ? -5.200 5.123 9.461 1.00 93.06 76 ASP A N 1
ATOM 593 C CA . ASP A 1 76 ? -5.702 6.468 9.147 1.00 93.06 76 ASP A CA 1
ATOM 594 C C . ASP A 1 76 ? -5.930 6.670 7.638 1.00 93.06 76 ASP A C 1
ATOM 596 O O . ASP A 1 76 ? -6.948 7.219 7.205 1.00 93.06 76 ASP A O 1
ATOM 600 N N . GLU A 1 77 ? -4.999 6.192 6.806 1.00 91.88 77 GLU A N 1
ATOM 601 C CA . GLU A 1 77 ? -5.124 6.278 5.347 1.00 91.88 77 GLU A CA 1
ATOM 602 C C . GLU A 1 77 ? -6.280 5.406 4.834 1.00 91.88 77 GLU A C 1
ATOM 604 O O . GLU A 1 77 ? -7.077 5.838 3.998 1.00 91.88 77 GLU A O 1
ATOM 609 N N . LEU A 1 78 ? -6.407 4.181 5.354 1.00 91.88 78 LEU A N 1
ATOM 610 C CA . LEU A 1 78 ? -7.507 3.275 5.029 1.00 91.88 78 LEU A CA 1
ATOM 611 C C . LEU A 1 78 ? -8.850 3.862 5.454 1.00 91.88 78 LEU A C 1
ATOM 613 O O . LEU A 1 78 ? -9.816 3.761 4.698 1.00 91.88 78 LEU A O 1
ATOM 617 N N . PHE A 1 79 ? -8.911 4.497 6.623 1.00 91.38 79 PHE A N 1
ATOM 618 C CA . PHE A 1 79 ? -10.097 5.191 7.102 1.00 91.38 79 PHE A CA 1
ATOM 619 C C . PHE A 1 79 ? -10.506 6.306 6.131 1.00 91.38 79 PHE A C 1
ATOM 621 O O . PHE A 1 79 ? -11.630 6.296 5.628 1.00 91.38 79 PHE A O 1
ATOM 628 N N . GLY A 1 80 ? -9.576 7.190 5.754 1.00 91.69 80 GLY A N 1
ATOM 629 C CA . GLY A 1 80 ? -9.846 8.254 4.780 1.00 91.69 80 GLY A CA 1
ATOM 630 C C . GLY A 1 80 ? -10.257 7.733 3.395 1.00 91.69 80 GLY A C 1
ATOM 631 O O . GLY A 1 80 ? -11.112 8.312 2.721 1.00 91.69 80 GLY A O 1
ATOM 632 N N . LEU A 1 81 ? -9.694 6.603 2.958 1.00 89.81 81 LEU A N 1
ATOM 633 C CA . LEU A 1 81 ? -10.085 5.962 1.702 1.00 89.81 81 LEU A CA 1
ATOM 634 C C . LEU A 1 81 ? -11.469 5.323 1.770 1.00 89.81 81 LEU A C 1
ATOM 636 O O . LEU A 1 81 ? -12.212 5.423 0.795 1.00 89.81 81 LEU A O 1
ATOM 640 N N . ARG A 1 82 ? -11.829 4.694 2.890 1.00 91.81 82 ARG A N 1
ATOM 641 C CA . ARG A 1 82 ? -13.163 4.120 3.120 1.00 91.81 82 ARG A CA 1
ATOM 642 C C . ARG A 1 82 ? -14.236 5.206 3.171 1.00 91.81 82 ARG A C 1
ATOM 644 O O . ARG A 1 82 ? -15.305 5.010 2.601 1.00 91.81 82 ARG A O 1
ATOM 651 N N . GLU A 1 83 ? -13.935 6.360 3.760 1.00 93.12 83 GLU A N 1
ATOM 652 C CA . GLU A 1 83 ? -14.819 7.535 3.747 1.00 93.12 83 GLU A CA 1
ATOM 653 C C . GLU A 1 83 ? -15.084 8.027 2.313 1.00 93.12 83 GLU A C 1
ATOM 655 O O . GLU A 1 83 ? -16.217 8.334 1.947 1.00 93.12 83 GLU A O 1
ATOM 660 N N . ARG A 1 84 ? -14.051 8.055 1.458 1.00 89.75 84 ARG A N 1
ATOM 661 C CA . ARG A 1 84 ? -14.152 8.591 0.089 1.00 89.75 84 ARG A CA 1
ATOM 662 C C . ARG A 1 84 ? -14.681 7.596 -0.950 1.00 89.75 84 ARG A C 1
ATOM 664 O O . ARG A 1 84 ? -15.400 7.991 -1.862 1.00 89.75 84 ARG A O 1
ATOM 671 N N . LEU A 1 85 ? -14.258 6.336 -0.876 1.00 87.12 85 LEU A N 1
ATOM 672 C CA . LEU A 1 85 ? -14.537 5.291 -1.875 1.00 87.12 85 LEU A CA 1
ATOM 673 C C . LEU A 1 85 ? -15.648 4.327 -1.430 1.00 87.12 85 LEU A C 1
ATOM 675 O O . LEU A 1 85 ? -16.097 3.496 -2.219 1.00 87.12 85 LEU A O 1
ATOM 679 N N . GLY A 1 86 ? -16.094 4.442 -0.178 1.00 88.25 86 GLY A N 1
ATOM 680 C CA . GLY A 1 86 ? -17.109 3.601 0.441 1.00 88.25 86 GLY A CA 1
ATOM 681 C C . GLY A 1 86 ? -16.520 2.574 1.410 1.00 88.25 86 GLY A C 1
ATOM 682 O O . GLY A 1 86 ? -15.410 2.073 1.239 1.00 88.25 86 GLY A O 1
ATOM 683 N N . SER A 1 87 ? -17.316 2.195 2.410 1.00 81.00 87 SER A N 1
ATOM 684 C CA . SER A 1 87 ? -16.914 1.335 3.537 1.00 81.00 87 SER A CA 1
ATOM 685 C C . SER A 1 87 ? -16.453 -0.078 3.158 1.00 81.00 87 SER A C 1
ATOM 687 O O . SER A 1 87 ? -15.833 -0.763 3.967 1.00 81.00 87 SER A O 1
ATOM 689 N N . LYS A 1 88 ? -16.731 -0.527 1.928 1.00 83.56 88 LYS A N 1
ATOM 690 C CA . LYS A 1 88 ? -16.259 -1.815 1.393 1.00 83.56 88 LYS A CA 1
ATOM 691 C C . LYS A 1 88 ? -14.880 -1.728 0.731 1.00 83.56 88 LYS A C 1
ATOM 693 O O . LYS A 1 88 ? -14.302 -2.767 0.417 1.00 83.56 88 LYS A O 1
ATOM 698 N N . ALA A 1 89 ? -14.367 -0.522 0.483 1.00 80.94 89 ALA A N 1
ATOM 699 C CA . ALA A 1 89 ? -13.045 -0.330 -0.092 1.00 80.94 89 ALA A CA 1
ATOM 700 C C . ALA A 1 89 ? -11.974 -0.726 0.932 1.00 80.94 89 ALA A C 1
ATOM 702 O O . ALA A 1 89 ? -11.993 -0.281 2.076 1.00 80.94 89 ALA A O 1
ATOM 703 N N . PHE A 1 90 ? -11.034 -1.574 0.512 1.00 84.06 90 PHE A N 1
ATOM 704 C CA . PHE A 1 90 ? -9.932 -2.064 1.342 1.00 84.06 90 PHE A CA 1
ATOM 705 C C . PHE A 1 90 ? -10.385 -2.661 2.696 1.00 84.06 90 PHE A C 1
ATOM 707 O O . PHE A 1 90 ? -10.060 -2.114 3.749 1.00 84.06 90 PHE A O 1
ATOM 714 N N . PRO A 1 91 ? -11.092 -3.805 2.707 1.00 86.44 91 PRO A N 1
ATOM 715 C CA . PRO A 1 91 ? -11.752 -4.328 3.910 1.00 86.44 91 PRO A CA 1
ATOM 716 C C . PRO A 1 91 ? -10.802 -4.925 4.960 1.00 86.44 91 PRO A C 1
ATOM 718 O O . PRO A 1 91 ? -11.220 -5.147 6.092 1.00 86.44 91 PRO A O 1
ATOM 721 N N . LYS A 1 92 ? -9.543 -5.212 4.606 1.00 88.25 92 LYS A N 1
ATOM 722 C CA . LYS A 1 92 ? -8.563 -5.767 5.551 1.00 88.25 92 LYS A CA 1
ATOM 723 C C . LYS A 1 92 ? -8.058 -4.693 6.535 1.00 88.25 92 LYS A C 1
ATOM 725 O O . LYS A 1 92 ? -7.980 -3.526 6.145 1.00 88.25 92 LYS A O 1
ATOM 730 N N . PRO A 1 93 ? -7.689 -5.058 7.774 1.00 88.19 93 PRO A N 1
ATOM 731 C CA . PRO A 1 93 ? -7.031 -4.143 8.709 1.00 88.19 93 PRO A CA 1
ATOM 732 C C . PRO A 1 93 ? -5.606 -3.792 8.250 1.00 88.19 93 PRO A C 1
ATOM 734 O O . PRO A 1 93 ? -4.981 -4.549 7.499 1.00 88.19 93 PRO A O 1
ATOM 737 N N . ALA A 1 94 ? -5.064 -2.664 8.723 1.00 88.31 94 ALA A N 1
ATOM 738 C CA . ALA A 1 94 ? -3.731 -2.189 8.344 1.00 88.31 94 ALA A CA 1
ATOM 739 C C . ALA A 1 94 ? -2.628 -3.241 8.550 1.00 88.31 94 ALA A C 1
ATOM 741 O O . ALA A 1 94 ? -1.797 -3.459 7.668 1.00 88.31 94 ALA A O 1
ATOM 742 N N . LEU A 1 95 ? -2.638 -3.941 9.688 1.00 85.12 95 LEU A N 1
ATOM 743 C CA . LEU A 1 95 ? -1.636 -4.965 9.999 1.00 85.12 95 LEU A CA 1
ATOM 744 C C . LEU A 1 95 ? -1.620 -6.115 8.987 1.00 85.12 95 LEU A C 1
ATOM 746 O O . LEU A 1 95 ? -0.541 -6.595 8.641 1.00 85.12 95 LEU A O 1
ATOM 750 N N . ASP A 1 96 ? -2.780 -6.526 8.477 1.00 88.06 96 ASP A N 1
ATOM 751 C CA . ASP A 1 96 ? -2.862 -7.592 7.477 1.00 88.06 96 ASP A CA 1
ATOM 752 C C . ASP A 1 96 ? -2.273 -7.137 6.143 1.00 88.06 96 ASP A C 1
ATOM 754 O O . ASP A 1 96 ? -1.515 -7.879 5.523 1.00 88.06 96 ASP A O 1
ATOM 758 N N . TYR A 1 97 ? -2.522 -5.888 5.738 1.00 86.81 97 TYR A N 1
ATOM 759 C CA . TYR A 1 97 ? -1.859 -5.318 4.565 1.00 86.81 97 TYR A CA 1
ATOM 760 C C . TYR A 1 97 ? -0.344 -5.228 4.746 1.00 86.81 97 TYR A C 1
ATOM 762 O O . TYR A 1 97 ? 0.396 -5.625 3.851 1.00 86.81 97 TYR A O 1
ATOM 770 N N . LEU A 1 98 ? 0.140 -4.765 5.902 1.00 84.69 98 LEU A N 1
ATOM 771 C CA . LEU A 1 98 ? 1.580 -4.711 6.173 1.00 84.69 98 LEU A CA 1
ATOM 772 C C . LEU A 1 98 ? 2.216 -6.105 6.169 1.00 84.69 98 LEU A C 1
ATOM 774 O O . LEU A 1 98 ? 3.335 -6.267 5.682 1.00 84.69 98 LEU A O 1
ATOM 778 N N . ASN A 1 99 ? 1.510 -7.115 6.680 1.00 83.62 99 ASN A N 1
ATOM 779 C CA . ASN A 1 99 ? 1.943 -8.507 6.625 1.00 83.62 99 ASN A CA 1
ATOM 780 C C . ASN A 1 99 ? 2.014 -9.018 5.182 1.00 83.62 99 ASN A C 1
ATOM 782 O O . ASN A 1 99 ? 3.038 -9.592 4.810 1.00 83.62 99 ASN A O 1
ATOM 786 N N . ASP A 1 100 ? 0.990 -8.748 4.369 1.00 82.69 100 ASP A N 1
ATOM 787 C CA . ASP A 1 100 ? 0.961 -9.093 2.944 1.00 82.69 100 ASP A CA 1
ATOM 788 C C . ASP A 1 100 ? 2.108 -8.405 2.182 1.00 82.69 100 ASP A C 1
ATOM 790 O O . ASP A 1 100 ? 2.765 -9.015 1.343 1.00 82.69 100 ASP A O 1
ATOM 794 N N . TRP A 1 101 ? 2.403 -7.136 2.479 1.00 83.69 101 TRP A N 1
ATOM 795 C CA . TRP A 1 101 ? 3.471 -6.380 1.808 1.00 83.69 101 TRP A CA 1
ATOM 796 C C . TRP A 1 101 ? 4.873 -6.805 2.254 1.00 83.69 101 TRP A C 1
ATOM 798 O O . TRP A 1 101 ? 5.837 -6.681 1.489 1.00 83.69 101 TRP A O 1
ATOM 808 N N . ALA A 1 102 ? 4.986 -7.301 3.487 1.00 80.25 102 ALA A N 1
ATOM 809 C CA . ALA A 1 102 ? 6.207 -7.870 4.042 1.00 80.25 102 ALA A CA 1
ATOM 810 C C . ALA A 1 102 ? 6.406 -9.351 3.692 1.00 80.25 102 ALA A C 1
ATOM 812 O O . ALA A 1 102 ? 7.438 -9.930 4.047 1.00 80.25 102 ALA A O 1
ATOM 813 N N . ALA A 1 103 ? 5.437 -9.977 3.022 1.00 76.38 103 ALA A N 1
ATOM 814 C CA . ALA A 1 103 ? 5.559 -11.350 2.577 1.00 76.38 103 ALA A CA 1
ATOM 815 C C . ALA A 1 103 ? 6.699 -11.483 1.552 1.00 76.38 103 ALA A C 1
ATOM 817 O O . ALA A 1 103 ? 6.970 -10.592 0.736 1.00 76.38 103 ALA A O 1
ATOM 818 N N . ASN A 1 104 ? 7.411 -12.610 1.627 1.00 63.31 104 ASN A N 1
ATOM 819 C CA . ASN A 1 104 ? 8.647 -12.845 0.875 1.00 63.31 104 ASN A CA 1
ATOM 820 C C . ASN A 1 104 ? 8.421 -12.852 -0.652 1.00 63.31 104 ASN A C 1
ATOM 822 O O . ASN A 1 104 ? 9.332 -12.577 -1.430 1.00 63.31 104 ASN A O 1
ATOM 826 N N . ASP A 1 105 ? 7.194 -13.140 -1.084 1.00 63.16 105 ASP A N 1
ATOM 827 C CA . ASP A 1 105 ? 6.747 -13.119 -2.477 1.00 63.16 105 ASP A CA 1
ATOM 828 C C . ASP A 1 105 ? 6.495 -11.698 -3.012 1.00 63.16 105 ASP A C 1
ATOM 830 O O . ASP A 1 105 ? 6.569 -11.478 -4.225 1.00 63.16 105 ASP A O 1
ATOM 834 N N . LYS A 1 106 ? 6.235 -10.713 -2.143 1.00 67.69 106 LYS A N 1
ATOM 835 C CA . LYS A 1 106 ? 6.046 -9.302 -2.518 1.00 67.69 106 LYS A CA 1
ATOM 836 C C . LYS A 1 106 ? 7.345 -8.514 -2.415 1.00 67.69 106 LYS A C 1
ATOM 838 O O . LYS A 1 106 ? 7.741 -7.865 -3.383 1.00 67.69 106 LYS A O 1
ATOM 843 N N . GLY A 1 107 ? 8.047 -8.639 -1.287 1.00 64.88 107 GLY A N 1
ATOM 844 C CA . GLY A 1 107 ? 9.346 -8.000 -1.057 1.00 64.88 107 GLY A CA 1
ATOM 845 C C . GLY A 1 107 ? 9.308 -6.467 -1.070 1.00 64.88 107 GLY A C 1
ATOM 846 O O . GLY A 1 107 ? 10.304 -5.849 -1.444 1.00 64.88 107 GLY A O 1
ATOM 847 N N . TRP A 1 108 ? 8.173 -5.851 -0.717 1.00 73.62 108 TRP A N 1
ATOM 848 C CA . TRP A 1 108 ? 8.026 -4.387 -0.652 1.00 73.62 108 TRP A CA 1
ATOM 849 C C . TRP A 1 108 ? 8.400 -3.829 0.718 1.00 73.62 108 TRP A C 1
ATOM 851 O O . TRP A 1 108 ? 8.963 -2.742 0.811 1.00 73.62 108 TRP A O 1
ATOM 861 N N . LEU A 1 109 ? 8.125 -4.594 1.773 1.00 74.50 109 LEU A N 1
ATOM 862 C CA . LEU A 1 109 ? 8.575 -4.313 3.127 1.00 74.50 109 LEU A CA 1
ATOM 863 C C . LEU A 1 109 ? 9.453 -5.457 3.624 1.00 74.50 109 LEU A C 1
ATOM 865 O O . LEU A 1 109 ? 9.28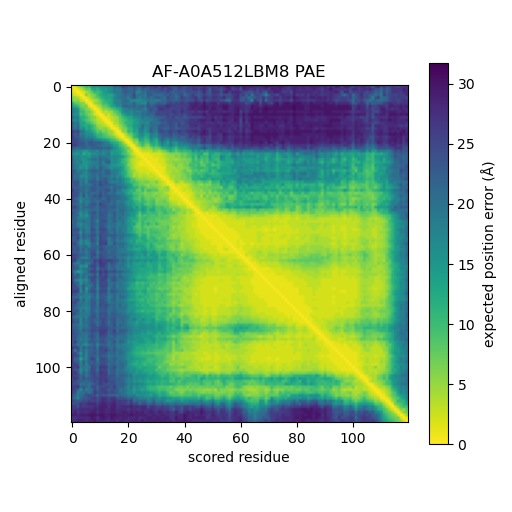3 -6.614 3.245 1.00 74.50 109 LEU A O 1
ATOM 869 N N . ARG A 1 110 ? 10.395 -5.136 4.508 1.00 72.44 110 ARG A N 1
ATOM 870 C CA . ARG A 1 110 ? 11.201 -6.135 5.206 1.00 72.44 110 ARG A CA 1
ATOM 871 C C . ARG A 1 110 ? 11.012 -5.940 6.699 1.00 72.44 110 ARG A C 1
ATOM 873 O O . ARG A 1 110 ? 11.293 -4.864 7.221 1.00 72.44 110 ARG A O 1
ATOM 880 N N . LYS A 1 111 ? 10.528 -6.978 7.384 1.00 68.06 111 LYS A N 1
ATOM 881 C CA . LYS A 1 111 ? 10.448 -6.973 8.847 1.00 68.06 111 LYS A CA 1
ATOM 882 C C . LYS A 1 111 ? 11.862 -7.040 9.406 1.00 68.06 111 LYS A C 1
ATOM 884 O O . LYS A 1 111 ? 12.583 -8.006 9.162 1.00 68.06 111 LYS A O 1
ATOM 889 N N . PHE A 1 112 ? 12.244 -6.018 10.157 1.00 60.28 112 PHE A N 1
ATOM 890 C CA . PHE A 1 112 ? 13.428 -6.060 11.000 1.00 60.28 112 PHE A CA 1
ATOM 891 C C . PHE A 1 112 ? 12.962 -6.337 12.423 1.00 60.28 112 PHE A C 1
ATOM 893 O O . PHE A 1 112 ? 12.525 -5.435 13.132 1.00 60.28 112 PHE A O 1
ATOM 900 N N . TYR A 1 113 ? 13.036 -7.600 12.836 1.00 53.38 113 TYR A N 1
ATOM 901 C CA . TYR A 1 113 ? 13.002 -7.918 14.256 1.00 53.38 113 TYR A CA 1
ATOM 902 C C . TYR A 1 113 ? 14.310 -7.387 14.846 1.00 53.38 113 TYR A C 1
ATOM 904 O O . TYR A 1 113 ? 15.388 -7.811 14.421 1.00 53.38 113 TYR A O 1
ATOM 912 N N . ARG A 1 114 ? 14.252 -6.441 15.793 1.00 44.53 114 ARG A N 1
ATOM 913 C CA . ARG A 1 114 ? 15.425 -6.224 16.651 1.00 44.53 114 ARG A CA 1
ATOM 914 C C . ARG A 1 114 ? 15.682 -7.558 17.349 1.00 44.53 114 ARG A C 1
ATOM 916 O O . ARG A 1 114 ? 14.786 -8.064 18.018 1.00 44.53 114 ARG A O 1
ATOM 923 N N . GLN A 1 115 ? 16.874 -8.128 17.186 1.00 42.34 115 GLN A N 1
ATOM 924 C CA . GLN A 1 115 ? 17.343 -9.171 18.097 1.00 42.34 115 GLN A CA 1
ATOM 925 C C . GLN A 1 115 ? 17.315 -8.573 19.505 1.00 42.34 115 GLN A C 1
ATOM 927 O O . GLN A 1 115 ? 18.036 -7.619 19.789 1.00 42.34 115 GLN A O 1
ATOM 932 N N . GLY A 1 116 ? 16.394 -9.055 20.333 1.00 42.53 116 GLY A N 1
ATOM 933 C CA . GLY A 1 116 ? 16.129 -8.477 21.646 1.00 42.53 116 GLY A CA 1
ATOM 934 C C . GLY A 1 116 ? 14.772 -8.865 22.219 1.00 42.53 116 GLY A C 1
ATOM 935 O O . GLY A 1 116 ? 14.133 -8.040 22.857 1.00 42.53 116 GLY A O 1
ATOM 936 N N . SER A 1 117 ? 14.313 -10.088 21.971 1.00 38.56 117 SER A N 1
ATOM 937 C CA . SER A 1 117 ? 13.339 -10.748 22.842 1.00 38.56 117 SER A CA 1
ATOM 938 C C . SER A 1 117 ? 13.505 -12.258 22.686 1.00 38.56 117 SER A C 1
ATOM 940 O O . SER A 1 117 ? 12.602 -12.956 22.230 1.00 38.56 117 SER A O 1
ATOM 942 N N . ASP A 1 118 ? 14.705 -12.739 23.026 1.00 49.69 118 ASP A N 1
ATOM 943 C CA . ASP A 1 118 ? 14.806 -14.039 23.686 1.00 49.69 118 ASP A CA 1
ATOM 944 C C . ASP A 1 118 ? 14.095 -13.859 25.027 1.00 49.69 118 ASP A C 1
ATOM 946 O O . ASP A 1 118 ? 14.618 -13.228 25.945 1.00 49.69 118 ASP A O 1
ATOM 950 N N . SER A 1 119 ? 12.863 -14.338 25.114 1.00 42.44 119 SER A N 1
ATOM 951 C CA . SER A 1 119 ? 12.284 -14.700 26.399 1.00 42.44 119 SER A CA 1
ATOM 952 C C . SER A 1 119 ? 12.344 -16.218 26.479 1.00 42.44 119 SER A C 1
ATOM 954 O O . SER A 1 119 ? 11.513 -16.909 25.886 1.00 42.44 119 SER A O 1
ATOM 956 N N . ILE A 1 120 ? 13.412 -16.675 27.135 1.00 41.75 120 ILE A N 1
ATOM 957 C CA . ILE A 1 120 ? 13.520 -17.969 27.821 1.00 41.75 120 ILE A CA 1
ATOM 958 C C . ILE A 1 120 ? 12.344 -18.157 28.779 1.00 41.75 120 ILE A C 1
ATOM 960 O O . ILE A 1 120 ? 11.943 -17.151 29.410 1.00 41.75 120 ILE A O 1
#

Solvent-accessible surface area (backbone atoms only — not comparable to full-atom values): 7647 Å² total; per-residue (Å²): 136,94,80,90,74,87,73,96,77,75,64,78,74,75,73,64,72,69,97,84,70,70,91,39,72,69,53,48,52,50,44,47,74,69,36,46,70,50,51,41,72,70,37,97,56,29,69,59,53,53,54,49,50,37,61,65,28,58,72,72,67,44,93,78,75,57,69,66,63,53,33,51,59,40,39,55,50,48,50,58,45,17,73,73,72,34,81,75,44,77,74,68,56,38,62,57,52,52,50,56,36,36,29,85,91,45,58,77,40,79,84,78,77,72,92,80,74,87,78,128